Protein AF-A0A1Z8Z6H8-F1 (afdb_monomer_lite)

Structure (mmCIF, N/CA/C/O backbone):
data_AF-A0A1Z8Z6H8-F1
#
_entry.id   AF-A0A1Z8Z6H8-F1
#
loop_
_atom_site.group_PDB
_atom_site.id
_atom_site.type_symbol
_atom_site.label_atom_id
_atom_site.label_alt_id
_atom_site.label_comp_id
_atom_site.label_asym_id
_atom_site.label_entity_id
_atom_site.label_seq_id
_atom_site.pdbx_PDB_ins_code
_atom_site.Cartn_x
_atom_site.Cartn_y
_atom_site.Cartn_z
_atom_site.occupancy
_atom_site.B_iso_or_equiv
_atom_site.auth_seq_id
_atom_site.auth_comp_id
_atom_site.auth_asym_id
_atom_site.auth_atom_id
_atom_site.pdbx_PDB_model_num
ATOM 1 N N . MET A 1 1 ? -19.341 -6.142 -1.494 1.00 53.03 1 MET A N 1
ATOM 2 C CA . MET A 1 1 ? -19.301 -5.582 -2.865 1.00 53.03 1 MET A CA 1
ATOM 3 C C . MET A 1 1 ? -19.124 -4.061 -2.913 1.00 53.03 1 MET A C 1
ATOM 5 O O . MET A 1 1 ? -18.157 -3.654 -3.545 1.00 53.03 1 MET A O 1
ATOM 9 N N . PRO A 1 2 ? -19.921 -3.203 -2.237 1.00 68.62 2 PRO A N 1
ATOM 10 C CA . PRO A 1 2 ? -19.729 -1.743 -2.335 1.00 68.62 2 PRO A CA 1
ATOM 11 C C . PRO A 1 2 ? -18.387 -1.263 -1.751 1.00 68.62 2 PRO A C 1
ATOM 13 O O . PRO A 1 2 ? -17.742 -0.383 -2.310 1.00 68.62 2 PRO A O 1
ATOM 16 N N . ILE A 1 3 ? -17.922 -1.905 -0.674 1.00 69.69 3 ILE A N 1
ATOM 17 C CA . ILE A 1 3 ? -16.662 -1.577 0.013 1.00 69.69 3 ILE A CA 1
ATOM 18 C C . ILE A 1 3 ? -15.433 -1.854 -0.872 1.00 69.69 3 ILE A C 1
ATOM 20 O O . ILE A 1 3 ? -14.491 -1.071 -0.870 1.00 69.69 3 ILE A O 1
ATOM 24 N N . PHE A 1 4 ? -15.463 -2.920 -1.681 1.00 70.94 4 PHE A N 1
ATOM 25 C CA . PHE A 1 4 ? -14.381 -3.252 -2.615 1.00 70.94 4 PHE A CA 1
ATOM 26 C C . PHE A 1 4 ? -14.180 -2.159 -3.665 1.00 70.94 4 PHE A C 1
ATOM 28 O O . PHE A 1 4 ? -13.070 -1.673 -3.833 1.00 70.94 4 PHE A O 1
ATOM 35 N N . LEU A 1 5 ? -15.260 -1.741 -4.332 1.00 72.25 5 LEU A N 1
ATOM 36 C CA . LEU A 1 5 ? -15.224 -0.701 -5.365 1.00 72.25 5 LEU A CA 1
ATOM 37 C C . LEU A 1 5 ? -14.753 0.645 -4.802 1.00 72.25 5 LEU A C 1
ATOM 39 O O . LEU A 1 5 ? -13.955 1.329 -5.439 1.00 72.25 5 LEU A O 1
ATOM 43 N N . LEU A 1 6 ? -15.191 0.982 -3.585 1.00 78.75 6 LEU A N 1
ATOM 44 C CA . LEU A 1 6 ? -14.764 2.192 -2.886 1.00 78.75 6 LEU A CA 1
ATOM 45 C C . LEU A 1 6 ? -13.262 2.170 -2.547 1.00 78.75 6 LEU A C 1
ATOM 47 O O . LEU A 1 6 ? -12.595 3.193 -2.660 1.00 78.75 6 LEU A O 1
ATOM 51 N N . LEU A 1 7 ? -12.727 1.013 -2.142 1.00 76.25 7 LEU A N 1
ATOM 52 C CA . LEU A 1 7 ? -11.316 0.840 -1.775 1.00 76.25 7 LEU A CA 1
ATOM 53 C C . LEU A 1 7 ? -10.397 0.645 -2.986 1.00 76.25 7 LEU A C 1
ATOM 55 O O . LEU A 1 7 ? -9.207 0.939 -2.898 1.00 76.25 7 LEU A O 1
ATOM 59 N N . LEU A 1 8 ? -10.926 0.173 -4.114 1.00 78.50 8 LEU A N 1
ATOM 60 C CA . LEU A 1 8 ? -10.140 -0.137 -5.304 1.00 78.50 8 LEU A CA 1
ATOM 61 C C . LEU A 1 8 ? -9.480 1.109 -5.893 1.00 78.50 8 LEU A C 1
ATOM 63 O O . LEU A 1 8 ? -8.273 1.109 -6.117 1.00 78.50 8 LEU A O 1
ATOM 67 N N . VAL A 1 9 ? -10.245 2.188 -6.071 1.00 79.44 9 VAL A N 1
ATOM 68 C CA . VAL A 1 9 ? -9.739 3.455 -6.621 1.00 79.44 9 VAL A CA 1
ATOM 69 C C . VAL A 1 9 ? -8.560 4.015 -5.804 1.00 79.44 9 VAL A C 1
ATOM 71 O O . VAL A 1 9 ? -7.490 4.211 -6.384 1.00 79.44 9 VAL A O 1
ATOM 74 N N . PRO A 1 10 ? -8.672 4.231 -4.475 1.00 81.00 10 PRO A N 1
ATOM 75 C CA . PRO A 1 10 ? -7.563 4.763 -3.690 1.00 81.00 10 PRO A CA 1
ATOM 76 C C . PRO A 1 10 ? -6.384 3.787 -3.584 1.00 81.00 10 PRO A C 1
ATOM 78 O O . PRO A 1 10 ? -5.241 4.234 -3.645 1.00 81.00 10 PRO A O 1
ATOM 81 N N . CYS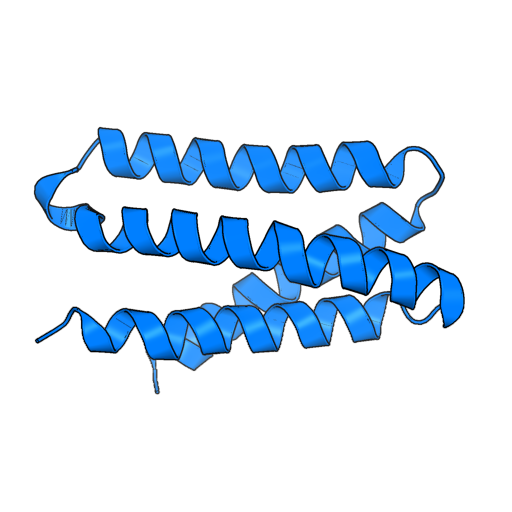 A 1 11 ? -6.618 2.472 -3.478 1.00 80.75 11 CYS A N 1
ATOM 82 C CA . CYS A 1 11 ? -5.527 1.493 -3.378 1.00 80.75 11 CYS A CA 1
ATOM 83 C C . CYS A 1 11 ? -4.702 1.414 -4.669 1.00 80.75 11 CYS A C 1
ATOM 85 O O . CYS A 1 11 ? -3.473 1.362 -4.614 1.00 80.75 11 CYS A O 1
ATOM 87 N N . VAL A 1 12 ? -5.366 1.430 -5.828 1.00 82.44 12 VAL A N 1
ATOM 88 C CA . VAL A 1 12 ? -4.706 1.412 -7.140 1.00 82.44 12 VAL A CA 1
ATOM 89 C C . VAL A 1 12 ? -3.917 2.695 -7.372 1.00 82.44 12 VAL A C 1
ATOM 91 O O . VAL A 1 12 ? -2.745 2.621 -7.741 1.00 82.44 12 VAL A O 1
ATOM 94 N N . LEU A 1 13 ? -4.510 3.862 -7.096 1.00 81.56 13 LEU A N 1
ATOM 95 C CA . LEU A 1 13 ? -3.805 5.139 -7.221 1.00 81.56 13 LEU A CA 1
ATOM 96 C C . LEU A 1 13 ? -2.580 5.187 -6.304 1.00 81.56 13 LEU A C 1
ATOM 98 O O . LEU A 1 13 ? -1.480 5.480 -6.768 1.00 81.56 13 LEU A O 1
ATOM 102 N N . PHE A 1 14 ? -2.736 4.816 -5.033 1.00 81.12 14 PHE A N 1
ATOM 103 C CA . PHE A 1 14 ? -1.634 4.808 -4.077 1.00 81.12 14 PHE A CA 1
ATOM 104 C C . PHE A 1 14 ? -0.469 3.929 -4.545 1.00 81.12 14 PHE A C 1
ATOM 106 O O . PHE A 1 14 ? 0.670 4.394 -4.601 1.00 81.12 14 PHE A O 1
ATOM 113 N N . PHE A 1 15 ? -0.738 2.685 -4.949 1.00 79.25 15 PHE A N 1
ATOM 114 C CA . PHE A 1 15 ? 0.326 1.797 -5.414 1.00 79.25 15 PHE A CA 1
ATOM 115 C C . PHE A 1 15 ? 0.916 2.206 -6.762 1.00 79.25 15 PHE A C 1
ATOM 117 O O . PHE A 1 15 ? 2.115 2.026 -6.951 1.00 79.25 15 PHE A O 1
ATOM 124 N N . SER A 1 16 ? 0.140 2.801 -7.671 1.00 78.44 16 SER A N 1
ATOM 125 C CA . SER A 1 16 ? 0.692 3.358 -8.914 1.00 78.44 16 SER A CA 1
ATOM 126 C C . SER A 1 16 ? 1.675 4.505 -8.652 1.00 78.44 16 SER A C 1
ATOM 128 O O . SER A 1 16 ? 2.749 4.530 -9.251 1.00 78.44 16 SER A O 1
ATOM 130 N N . ILE A 1 17 ? 1.370 5.392 -7.696 1.00 79.38 17 ILE A N 1
ATOM 131 C CA . ILE A 1 17 ? 2.253 6.495 -7.294 1.00 79.38 17 ILE A CA 1
ATOM 132 C C . ILE A 1 17 ? 3.518 5.944 -6.634 1.00 79.38 17 ILE A C 1
ATOM 134 O O . ILE A 1 17 ? 4.625 6.354 -6.975 1.00 79.38 17 ILE A O 1
ATOM 138 N N . VAL A 1 18 ? 3.373 4.973 -5.727 1.00 78.62 18 VAL A N 1
ATOM 139 C CA . VAL A 1 18 ? 4.513 4.301 -5.087 1.00 78.62 18 VAL A CA 1
ATOM 140 C C . VAL A 1 18 ? 5.426 3.655 -6.134 1.00 78.62 18 VAL A C 1
ATOM 142 O O . VAL A 1 18 ? 6.644 3.802 -6.046 1.00 78.62 18 VAL A O 1
ATOM 145 N N . GLN A 1 19 ? 4.863 2.993 -7.147 1.00 74.75 19 GLN A N 1
ATOM 146 C CA . GLN A 1 19 ? 5.642 2.368 -8.216 1.00 74.75 19 GLN A CA 1
ATOM 147 C C . GLN A 1 19 ? 6.330 3.388 -9.139 1.00 74.75 19 GLN A C 1
ATOM 149 O O . GLN A 1 19 ? 7.488 3.177 -9.487 1.00 74.75 19 GLN A O 1
ATOM 154 N N . MET A 1 20 ? 5.680 4.509 -9.474 1.00 76.19 20 MET A N 1
ATOM 155 C CA . MET A 1 20 ? 6.326 5.614 -10.204 1.00 76.19 20 MET A CA 1
ATOM 156 C C . MET A 1 20 ? 7.504 6.200 -9.419 1.00 76.19 20 MET A C 1
ATOM 158 O O . MET A 1 20 ? 8.552 6.502 -9.982 1.00 76.19 20 MET A O 1
ATOM 162 N N . ILE A 1 21 ? 7.367 6.326 -8.098 1.00 76.50 21 ILE A N 1
ATOM 163 C CA . ILE A 1 21 ? 8.447 6.815 -7.234 1.00 76.50 21 ILE A CA 1
ATOM 164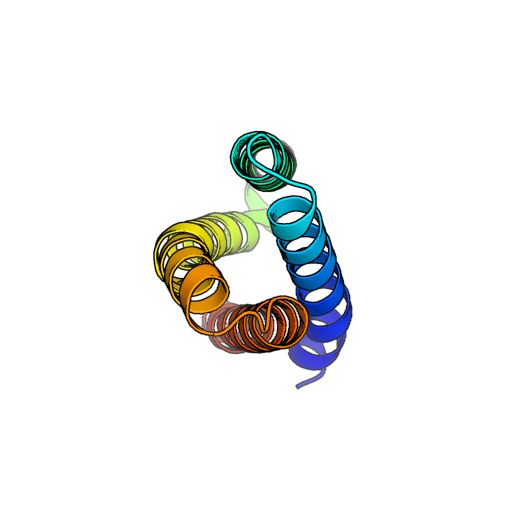 C C . ILE A 1 21 ? 9.621 5.831 -7.207 1.00 76.50 21 ILE A C 1
ATOM 166 O O . ILE A 1 21 ? 10.771 6.265 -7.185 1.00 76.50 21 ILE A O 1
ATOM 170 N N . TYR A 1 22 ? 9.356 4.522 -7.251 1.00 73.69 22 TYR A N 1
ATOM 171 C CA . TYR A 1 22 ? 10.405 3.510 -7.398 1.00 73.69 22 TYR A CA 1
ATOM 172 C C . TYR A 1 22 ? 11.147 3.603 -8.739 1.00 73.69 22 TYR A C 1
ATOM 174 O O . TYR A 1 22 ? 12.337 3.294 -8.784 1.00 73.69 22 TYR A O 1
ATOM 182 N N . GLU A 1 23 ? 10.470 4.036 -9.803 1.00 74.25 23 GLU A N 1
ATOM 183 C CA . GLU A 1 23 ? 11.041 4.189 -11.146 1.00 74.25 23 GLU A CA 1
ATOM 184 C C . GLU A 1 23 ? 11.937 5.435 -11.276 1.00 74.25 23 GLU A C 1
ATOM 186 O O . GLU A 1 23 ? 12.904 5.421 -12.032 1.00 74.25 23 GLU A O 1
ATOM 191 N N . LEU A 1 24 ? 11.694 6.483 -10.476 1.00 73.00 24 LEU A N 1
ATOM 192 C CA . LEU A 1 24 ? 12.423 7.761 -10.536 1.00 73.00 24 LEU A CA 1
ATOM 193 C C . LEU A 1 24 ? 13.930 7.693 -10.181 1.00 73.00 24 LEU A C 1
ATOM 195 O O . LEU A 1 24 ? 14.624 8.701 -10.316 1.00 73.00 24 LEU A O 1
ATOM 199 N N . GLY A 1 25 ? 14.459 6.549 -9.731 1.00 64.88 25 GLY A N 1
ATOM 200 C CA . GLY A 1 25 ? 15.904 6.322 -9.575 1.00 64.88 25 GLY A CA 1
ATOM 201 C C . GLY A 1 25 ? 16.327 5.684 -8.246 1.00 64.88 25 GLY A C 1
ATOM 202 O O . GLY A 1 25 ? 15.502 5.214 -7.464 1.00 64.88 25 GLY A O 1
ATOM 203 N N . GLU A 1 26 ? 17.636 5.681 -7.957 1.00 64.44 26 GLU A N 1
ATOM 204 C CA . GLU A 1 26 ? 18.229 4.982 -6.795 1.00 64.44 26 GLU A CA 1
ATOM 205 C C . GLU A 1 26 ? 17.637 5.404 -5.438 1.00 64.44 26 GLU A C 1
ATOM 207 O O . GLU A 1 26 ? 17.498 4.579 -4.534 1.00 64.44 26 GLU A O 1
ATOM 212 N N . LYS A 1 27 ? 17.223 6.673 -5.300 1.00 69.06 27 LYS A N 1
ATOM 213 C CA . LYS A 1 27 ? 16.592 7.205 -4.07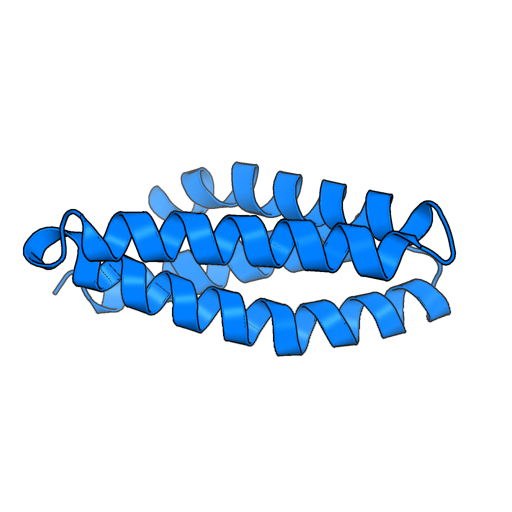5 1.00 69.06 27 LYS A CA 1
ATOM 214 C C . LYS A 1 27 ? 15.087 6.929 -3.983 1.00 69.06 27 LYS A C 1
ATOM 216 O O . LYS A 1 27 ? 14.496 7.155 -2.925 1.00 69.06 27 LYS A O 1
ATOM 221 N N . GLY A 1 28 ? 14.470 6.407 -5.045 1.00 70.25 28 GLY A N 1
ATOM 222 C CA . GLY A 1 28 ? 13.042 6.086 -5.100 1.00 70.25 28 GLY A CA 1
ATOM 223 C C . GLY A 1 28 ? 12.607 5.109 -4.010 1.00 70.25 28 GLY A C 1
ATOM 224 O O . GLY A 1 28 ? 11.523 5.239 -3.443 1.00 70.25 28 GLY A O 1
ATOM 225 N N . TRP A 1 29 ? 13.502 4.198 -3.609 1.00 68.81 29 TRP A N 1
ATOM 226 C CA . TRP A 1 29 ? 13.223 3.253 -2.526 1.00 68.81 29 TRP A CA 1
ATOM 227 C C . TRP A 1 29 ? 13.011 3.924 -1.166 1.00 68.81 29 TRP A C 1
ATOM 229 O O . TRP A 1 29 ? 12.138 3.497 -0.407 1.00 68.81 29 TRP A O 1
ATOM 239 N N . TYR A 1 30 ? 13.739 5.008 -0.883 1.00 73.56 30 TYR A N 1
ATOM 240 C CA . TYR A 1 30 ? 13.587 5.753 0.365 1.00 73.56 30 TYR A CA 1
ATOM 241 C C . TYR A 1 30 ? 12.259 6.518 0.405 1.00 73.56 30 TYR A C 1
ATOM 243 O O . TYR A 1 30 ? 11.506 6.398 1.369 1.00 73.56 30 TYR A O 1
ATOM 251 N N . LEU A 1 31 ? 11.932 7.240 -0.672 1.00 77.25 31 LEU A N 1
ATOM 252 C CA . LEU A 1 31 ? 10.683 8.002 -0.796 1.00 77.25 31 LEU A CA 1
ATOM 253 C C . LEU A 1 31 ? 9.442 7.101 -0.735 1.00 77.25 31 LEU A C 1
ATOM 255 O O . LEU A 1 31 ? 8.480 7.419 -0.037 1.00 77.25 31 LEU A O 1
ATOM 259 N N . ALA A 1 32 ? 9.481 5.951 -1.408 1.00 78.25 32 ALA A N 1
ATOM 260 C CA . ALA A 1 32 ? 8.393 4.983 -1.381 1.00 78.25 32 ALA A CA 1
ATOM 261 C C . ALA A 1 32 ? 8.163 4.397 0.021 1.00 78.25 32 ALA A C 1
ATOM 263 O O . ALA A 1 32 ? 7.017 4.245 0.447 1.00 78.25 32 ALA A O 1
ATOM 264 N N . ASN A 1 33 ? 9.232 4.095 0.766 1.00 77.62 33 ASN A N 1
ATOM 265 C CA . ASN A 1 33 ? 9.096 3.663 2.156 1.00 77.62 33 ASN A CA 1
ATOM 266 C C . ASN A 1 33 ? 8.575 4.788 3.053 1.00 77.62 33 ASN A C 1
ATOM 268 O O . ASN A 1 33 ? 7.711 4.529 3.885 1.00 77.62 33 ASN A O 1
ATOM 272 N N . LEU A 1 34 ? 9.028 6.028 2.860 1.00 81.06 34 LEU A N 1
ATOM 273 C CA . LEU A 1 34 ? 8.563 7.182 3.633 1.00 81.06 34 LEU A CA 1
ATOM 274 C C . LEU A 1 34 ? 7.049 7.404 3.456 1.00 81.06 34 LEU A C 1
ATOM 276 O O . LEU A 1 34 ? 6.344 7.612 4.441 1.00 81.06 34 LEU A O 1
ATOM 280 N N . LEU A 1 35 ? 6.529 7.249 2.233 1.00 80.50 35 LEU A N 1
ATOM 281 C CA . LEU A 1 35 ? 5.087 7.267 1.950 1.00 80.50 35 LEU A CA 1
ATOM 282 C C . LEU A 1 35 ? 4.317 6.133 2.637 1.00 80.50 35 LEU A C 1
ATOM 284 O O . LEU A 1 35 ? 3.242 6.357 3.184 1.00 80.50 35 LEU A O 1
ATOM 288 N N . LYS A 1 36 ? 4.852 4.909 2.641 1.00 79.94 36 LYS A N 1
ATOM 289 C CA . LYS A 1 36 ? 4.222 3.792 3.367 1.00 79.94 36 LYS A CA 1
ATOM 290 C C . LYS A 1 36 ? 4.178 4.073 4.871 1.00 79.94 36 LYS A C 1
ATOM 292 O O . LYS A 1 36 ? 3.152 3.846 5.509 1.00 79.94 36 LYS A O 1
ATOM 297 N N . PHE A 1 37 ? 5.267 4.603 5.429 1.00 79.00 37 PHE A N 1
ATOM 298 C CA . PHE A 1 37 ? 5.346 4.969 6.842 1.00 79.00 37 PHE A CA 1
ATOM 299 C C . PHE A 1 37 ? 4.398 6.109 7.209 1.00 79.00 37 PHE A C 1
ATOM 301 O O . PHE A 1 37 ? 3.753 6.024 8.251 1.00 79.00 37 PHE A O 1
ATOM 308 N N . SER A 1 38 ? 4.259 7.142 6.373 1.00 80.75 38 SER A N 1
ATOM 309 C CA . SER A 1 38 ? 3.341 8.252 6.659 1.00 80.75 38 SER A CA 1
ATOM 310 C C . SER A 1 38 ? 1.888 7.780 6.744 1.00 80.75 38 SER A C 1
ATOM 312 O O . SER A 1 38 ? 1.163 8.192 7.650 1.00 80.75 38 SER A O 1
ATOM 314 N N . VAL A 1 39 ? 1.490 6.844 5.876 1.00 79.31 39 VAL A N 1
ATOM 315 C CA . VAL A 1 39 ? 0.176 6.191 5.926 1.00 79.31 39 VAL A CA 1
ATOM 316 C C . VAL A 1 39 ? 0.012 5.408 7.230 1.00 79.31 39 VAL A C 1
ATOM 318 O O . VAL A 1 39 ? -0.965 5.618 7.943 1.00 79.31 39 VAL A O 1
ATOM 321 N N . ILE A 1 40 ? 0.985 4.571 7.606 1.00 82.25 40 ILE A N 1
ATOM 322 C CA . ILE A 1 40 ? 0.931 3.794 8.859 1.00 82.25 40 ILE A CA 1
ATOM 323 C C . ILE A 1 40 ? 0.818 4.713 10.083 1.00 82.25 40 ILE A C 1
ATOM 325 O O . ILE A 1 40 ? -0.002 4.457 10.966 1.00 82.25 40 ILE A O 1
ATOM 329 N N . ILE A 1 41 ? 1.602 5.791 10.136 1.00 82.19 41 ILE A N 1
ATOM 330 C CA . ILE A 1 41 ? 1.568 6.764 11.235 1.00 82.19 41 ILE A CA 1
ATOM 331 C C . ILE A 1 41 ? 0.200 7.454 11.291 1.00 82.19 41 ILE A C 1
ATOM 333 O O . ILE A 1 41 ? -0.401 7.530 12.360 1.00 82.19 41 ILE A O 1
ATOM 337 N N . SER A 1 42 ? -0.332 7.895 10.147 1.00 80.44 42 SER A N 1
ATOM 338 C CA . SER A 1 42 ? -1.654 8.528 10.060 1.00 80.44 42 SER A CA 1
ATOM 339 C C . SER A 1 42 ? -2.779 7.601 10.538 1.00 80.44 42 SER A C 1
ATOM 341 O O . SER A 1 42 ? -3.631 8.006 11.338 1.00 80.44 42 SER A O 1
ATOM 343 N N . LEU A 1 43 ? -2.754 6.333 10.117 1.00 76.44 43 LEU A N 1
ATOM 344 C CA . LEU A 1 43 ? -3.698 5.322 10.588 1.00 76.44 43 LEU A CA 1
ATOM 345 C C . LEU A 1 43 ? -3.532 5.040 12.089 1.00 76.44 43 LEU A C 1
ATOM 347 O O . LEU A 1 43 ? -4.528 4.926 12.798 1.00 76.44 43 LEU A O 1
ATOM 351 N N . SER A 1 44 ? -2.298 4.978 12.592 1.00 77.44 44 SER A N 1
ATOM 352 C CA . SER A 1 44 ? -2.025 4.722 14.014 1.00 77.44 44 SER A CA 1
ATOM 353 C C . SER A 1 44 ? -2.544 5.852 14.906 1.00 77.44 44 SER A C 1
ATOM 355 O O . SER A 1 44 ? -3.175 5.592 15.929 1.00 77.44 44 SER A O 1
ATOM 357 N N . ILE A 1 45 ? -2.357 7.108 14.486 1.00 80.69 45 ILE A N 1
ATOM 358 C CA . ILE A 1 45 ? -2.916 8.290 15.161 1.00 80.69 45 ILE A CA 1
ATOM 359 C C . ILE A 1 45 ? -4.451 8.236 15.152 1.00 80.69 45 ILE A C 1
ATOM 361 O O . ILE A 1 45 ? -5.085 8.509 16.171 1.00 80.69 45 ILE A O 1
ATOM 365 N N . SER A 1 46 ? -5.056 7.822 14.034 1.00 78.94 46 SER A N 1
ATOM 366 C CA . SER A 1 46 ? -6.516 7.677 13.921 1.00 78.94 46 SER A CA 1
ATOM 367 C C . SER A 1 46 ? -7.079 6.611 14.869 1.00 78.94 46 SER A C 1
ATOM 369 O O . SER A 1 46 ? -8.127 6.826 15.479 1.00 78.94 46 SER A O 1
ATOM 371 N N . VAL A 1 47 ? -6.378 5.483 15.040 1.00 78.88 4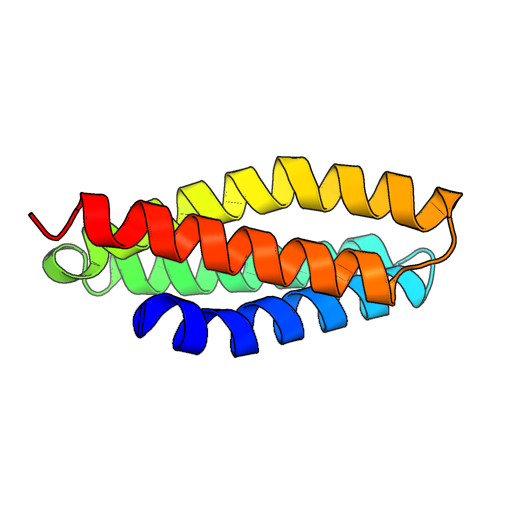7 VAL A N 1
ATOM 372 C CA . VAL A 1 47 ? -6.744 4.440 16.016 1.00 78.88 47 VAL A CA 1
ATOM 373 C C . VAL A 1 47 ? -6.611 4.956 17.449 1.00 78.88 47 VAL A C 1
ATOM 375 O O . VAL A 1 47 ? -7.507 4.722 18.259 1.00 78.88 47 VAL A O 1
ATOM 378 N N . TYR A 1 48 ? -5.537 5.689 17.760 1.00 77.56 48 TYR A N 1
ATOM 379 C CA . TYR A 1 48 ? -5.322 6.265 19.091 1.00 77.56 48 TYR A CA 1
ATOM 380 C C . TYR A 1 48 ? -6.433 7.252 19.489 1.00 77.56 48 TYR A C 1
ATOM 382 O O . TYR A 1 48 ? -6.897 7.237 20.626 1.00 77.56 48 TYR A O 1
ATOM 390 N N . LEU A 1 49 ? -6.911 8.066 18.543 1.00 77.50 49 LEU A N 1
ATOM 391 C CA . LEU A 1 49 ? -7.958 9.069 18.774 1.00 77.50 49 LEU A CA 1
ATOM 392 C C . LEU A 1 49 ? -9.355 8.483 19.037 1.00 77.50 49 LEU A C 1
ATOM 394 O O . LEU A 1 49 ? -10.148 9.116 19.728 1.00 77.50 49 LEU A O 1
ATOM 398 N N . ASN A 1 50 ? -9.700 7.316 18.482 1.00 73.50 50 ASN A N 1
ATOM 399 C CA . ASN A 1 50 ? -11.050 6.744 18.604 1.00 73.50 50 ASN A CA 1
ATOM 400 C C . ASN A 1 50 ? -11.033 5.204 18.676 1.00 73.50 50 ASN A C 1
ATOM 402 O O . ASN A 1 50 ? -11.628 4.495 17.860 1.00 73.50 50 ASN A O 1
ATOM 406 N N . PHE A 1 51 ? -10.375 4.676 19.706 1.00 67.50 51 PHE A N 1
ATOM 407 C CA . PHE A 1 51 ? -10.114 3.242 19.862 1.00 67.50 51 PHE A CA 1
ATOM 408 C C . PHE A 1 51 ? -11.376 2.357 19.824 1.00 67.50 51 PHE A C 1
ATOM 410 O O . PHE A 1 51 ? -11.385 1.315 19.172 1.00 67.50 51 PHE A O 1
ATOM 417 N N . GLN A 1 52 ? -12.475 2.788 20.457 1.00 63.44 52 GLN A N 1
ATOM 418 C CA . GLN A 1 52 ? -13.722 2.009 20.533 1.00 63.44 52 GLN A CA 1
ATOM 419 C C . GLN A 1 52 ? -14.425 1.811 19.182 1.00 63.44 52 GLN A C 1
ATOM 421 O O . GLN A 1 52 ? -15.069 0.787 18.982 1.00 63.44 52 GLN A O 1
ATOM 426 N N . LYS A 1 53 ? -14.316 2.770 18.252 1.00 63.91 53 LYS A N 1
ATOM 427 C CA . LYS A 1 53 ? -14.949 2.679 16.922 1.00 63.91 53 LYS A CA 1
ATOM 428 C C . LYS A 1 53 ? -13.985 2.196 15.836 1.00 63.91 53 LYS A C 1
ATOM 430 O O . LYS A 1 53 ? -14.435 1.671 14.824 1.00 63.91 53 LYS A O 1
ATOM 435 N N . LEU A 1 54 ? -12.673 2.365 16.033 1.00 65.88 54 LEU A N 1
ATOM 436 C CA . LEU A 1 54 ? -11.642 2.078 15.027 1.00 65.88 54 LEU A CA 1
ATOM 437 C C . LEU A 1 54 ? -10.789 0.841 15.330 1.00 65.88 54 LEU A C 1
ATOM 439 O O . LEU A 1 54 ? -9.749 0.653 14.703 1.00 65.88 54 LEU A O 1
ATOM 443 N N . PHE A 1 55 ? -11.236 -0.058 16.207 1.00 67.75 55 PHE A N 1
ATOM 444 C CA . PHE A 1 55 ? -10.564 -1.346 16.409 1.00 67.75 55 PHE A CA 1
ATOM 445 C C . PHE A 1 55 ? -10.393 -2.132 15.090 1.00 67.75 55 PHE A C 1
ATOM 447 O O . PHE A 1 55 ? -9.316 -2.658 14.809 1.00 67.75 55 PHE A O 1
ATOM 454 N N . LEU A 1 56 ? -11.406 -2.101 14.212 1.00 67.69 56 LEU A N 1
ATOM 455 C CA . LEU A 1 56 ? -11.330 -2.651 12.850 1.00 67.69 56 LEU A CA 1
ATOM 456 C C . LEU A 1 56 ? -10.231 -1.994 11.993 1.00 67.69 56 LEU A C 1
ATOM 458 O O . LEU A 1 56 ? -9.607 -2.653 11.162 1.00 67.69 56 LEU A O 1
ATOM 462 N N . LEU A 1 57 ? -9.971 -0.698 12.198 1.00 71.75 57 LEU A N 1
ATOM 463 C CA . LEU A 1 57 ? -8.925 0.036 11.484 1.00 71.75 57 LEU A CA 1
ATOM 464 C C . LEU A 1 57 ? -7.526 -0.434 11.914 1.00 71.75 57 LEU A C 1
ATOM 466 O O . LEU A 1 57 ? -6.613 -0.468 11.094 1.00 71.75 57 LEU A O 1
ATOM 470 N N . GLY A 1 58 ? -7.366 -0.872 13.168 1.00 71.56 58 GLY A N 1
ATOM 471 C CA . GLY A 1 58 ? -6.137 -1.507 13.651 1.00 71.56 58 GLY A CA 1
ATOM 472 C C . GLY A 1 58 ? -5.785 -2.777 12.870 1.00 71.56 58 GLY A C 1
ATOM 473 O O . GLY A 1 58 ? -4.639 -2.959 12.464 1.00 71.56 58 GLY A O 1
ATOM 474 N N . TYR A 1 59 ? -6.774 -3.616 12.553 1.00 72.62 59 TYR A N 1
ATOM 475 C CA . TYR A 1 59 ? -6.560 -4.782 11.686 1.00 72.62 59 TYR A CA 1
ATOM 476 C C . TYR A 1 59 ? -6.185 -4.391 10.258 1.00 72.62 59 TYR A C 1
ATOM 478 O O . TYR A 1 59 ? -5.326 -5.033 9.649 1.00 72.62 59 TYR A O 1
ATOM 486 N N . ALA A 1 60 ? -6.773 -3.313 9.733 1.00 73.94 60 ALA A N 1
ATOM 487 C CA . ALA A 1 60 ? -6.392 -2.794 8.427 1.00 73.94 60 ALA A CA 1
ATOM 488 C C . ALA A 1 60 ? -4.908 -2.383 8.389 1.00 73.94 60 ALA A C 1
ATOM 490 O O . ALA A 1 60 ? -4.235 -2.650 7.396 1.00 73.94 60 ALA A O 1
ATOM 491 N N . ILE A 1 61 ? -4.367 -1.826 9.481 1.00 77.19 61 ILE A N 1
ATOM 492 C CA . ILE A 1 61 ? -2.932 -1.510 9.605 1.00 77.19 61 ILE A CA 1
ATOM 493 C C . ILE A 1 61 ? -2.080 -2.779 9.508 1.00 77.19 61 ILE A C 1
ATOM 495 O O . ILE A 1 61 ? -1.103 -2.795 8.761 1.00 77.19 61 ILE A O 1
ATOM 499 N N . VAL A 1 62 ? -2.452 -3.849 10.218 1.00 78.81 62 VAL A N 1
ATOM 500 C CA . VAL A 1 62 ? -1.712 -5.125 10.201 1.00 78.81 62 VAL A CA 1
ATOM 501 C C . VAL A 1 62 ? -1.715 -5.746 8.804 1.00 78.81 62 VAL A C 1
ATOM 503 O O . VAL A 1 62 ? -0.663 -6.145 8.304 1.00 78.81 62 VAL A O 1
ATOM 506 N N . ILE A 1 63 ? -2.877 -5.773 8.145 1.00 80.44 63 ILE A N 1
ATOM 507 C CA . ILE A 1 63 ? -3.015 -6.273 6.771 1.00 80.44 63 ILE A CA 1
ATOM 508 C C . ILE A 1 63 ? -2.178 -5.424 5.816 1.00 80.44 63 ILE A C 1
ATOM 510 O O . ILE A 1 63 ? -1.438 -5.971 5.003 1.00 80.44 63 ILE A O 1
ATOM 514 N N . PHE A 1 64 ? -2.239 -4.096 5.936 1.00 80.50 64 PHE A N 1
ATOM 515 C CA . PHE A 1 64 ? -1.457 -3.181 5.110 1.00 80.50 64 PHE A CA 1
ATOM 516 C C . PHE A 1 64 ? 0.052 -3.382 5.289 1.00 80.50 64 PHE A C 1
ATOM 518 O O . PHE A 1 64 ? 0.791 -3.397 4.304 1.00 80.50 64 PHE A O 1
ATOM 525 N N . LEU A 1 65 ? 0.513 -3.580 6.526 1.00 79.88 65 LEU A N 1
ATOM 526 C CA . LEU A 1 65 ? 1.908 -3.886 6.847 1.00 79.88 65 LEU A CA 1
ATOM 527 C C . LEU A 1 65 ? 2.346 -5.210 6.226 1.00 79.88 65 LEU A C 1
ATOM 529 O O . LEU A 1 65 ? 3.340 -5.233 5.504 1.00 79.88 65 LEU A O 1
ATOM 533 N N . ALA A 1 66 ? 1.587 -6.286 6.449 1.00 79.31 66 ALA A N 1
ATOM 534 C CA . ALA A 1 66 ? 1.871 -7.597 5.868 1.00 79.31 66 ALA A CA 1
ATOM 535 C C . ALA A 1 66 ? 1.916 -7.528 4.334 1.00 79.31 66 ALA A C 1
ATOM 537 O O . ALA A 1 66 ? 2.819 -8.078 3.702 1.00 79.31 66 ALA A O 1
ATOM 538 N N . PHE A 1 67 ? 0.990 -6.776 3.736 1.00 81.06 67 PHE A N 1
ATOM 539 C CA . PHE A 1 67 ? 0.925 -6.568 2.298 1.00 81.06 67 PHE A CA 1
ATOM 540 C C . PHE A 1 67 ? 2.123 -5.769 1.770 1.00 81.06 67 PHE A C 1
ATOM 542 O O . PHE A 1 67 ? 2.758 -6.165 0.794 1.00 81.06 67 PHE A O 1
ATOM 549 N N . CYS A 1 68 ? 2.491 -4.672 2.436 1.00 74.69 68 CYS A N 1
ATOM 550 C CA . CYS A 1 68 ? 3.677 -3.890 2.090 1.00 74.69 68 CYS A CA 1
ATOM 551 C C . CYS A 1 68 ? 4.970 -4.703 2.205 1.00 74.69 68 CYS A C 1
ATOM 553 O O . CYS A 1 68 ? 5.890 -4.479 1.419 1.00 74.69 68 CYS A O 1
ATOM 555 N N . LEU A 1 69 ? 5.046 -5.633 3.156 1.00 73.50 69 LEU A N 1
ATOM 556 C CA . LEU A 1 69 ? 6.226 -6.464 3.379 1.00 73.50 69 LEU A CA 1
ATOM 557 C C . LEU A 1 69 ? 6.337 -7.560 2.312 1.00 73.50 69 LEU A C 1
ATOM 559 O O . LEU A 1 69 ? 7.374 -7.685 1.669 1.00 73.50 69 LEU A O 1
ATOM 563 N N . LEU A 1 70 ? 5.252 -8.296 2.059 1.00 75.12 70 LEU A N 1
ATOM 564 C CA . LEU A 1 70 ? 5.233 -9.381 1.076 1.00 75.12 70 LEU A CA 1
ATOM 565 C C . LEU A 1 70 ? 5.242 -8.844 -0.358 1.00 75.12 70 LEU A C 1
ATOM 567 O O . LEU A 1 70 ? 6.159 -9.114 -1.129 1.00 75.12 70 LEU A O 1
ATOM 571 N N . PHE A 1 71 ? 4.252 -8.034 -0.720 1.00 68.38 71 PHE A N 1
ATOM 572 C CA . PHE A 1 71 ? 4.074 -7.566 -2.093 1.00 68.38 71 PHE A CA 1
ATOM 573 C C . PHE A 1 71 ? 4.904 -6.326 -2.402 1.00 68.38 71 PHE A C 1
ATOM 575 O O . PHE A 1 71 ? 5.361 -6.169 -3.531 1.00 68.38 71 PHE A O 1
ATOM 582 N N . GLY A 1 72 ? 5.179 -5.458 -1.428 1.00 65.56 72 GLY A N 1
ATOM 583 C CA . GLY A 1 72 ? 6.052 -4.304 -1.657 1.00 65.56 72 GLY A CA 1
ATOM 584 C C . GLY A 1 72 ? 7.506 -4.702 -1.926 1.00 65.56 72 GLY A C 1
ATOM 585 O O . GLY A 1 72 ? 8.149 -4.079 -2.766 1.00 65.56 72 GLY A O 1
ATOM 586 N N . PHE A 1 73 ? 8.014 -5.756 -1.280 1.00 66.88 73 PHE A N 1
ATOM 587 C CA . PHE A 1 73 ? 9.368 -6.257 -1.538 1.00 66.88 73 PHE A CA 1
ATOM 588 C C . PHE A 1 73 ? 9.423 -7.090 -2.824 1.00 66.88 73 PHE A C 1
ATOM 590 O O . PHE A 1 73 ? 10.283 -6.867 -3.679 1.00 66.88 73 PHE A O 1
ATOM 597 N N . LEU A 1 74 ? 8.454 -7.996 -3.003 1.00 64.00 74 LEU A N 1
ATOM 598 C CA . LEU A 1 74 ? 8.406 -8.888 -4.159 1.00 64.00 74 LEU A CA 1
ATOM 599 C C . LEU A 1 74 ? 8.114 -8.134 -5.462 1.00 64.00 74 LEU A C 1
ATOM 601 O O . LEU A 1 74 ? 8.758 -8.399 -6.472 1.00 64.00 74 LEU A O 1
ATOM 605 N N . SER A 1 75 ? 7.209 -7.149 -5.447 1.00 66.50 75 SER A N 1
ATOM 606 C CA . SER A 1 75 ? 6.913 -6.340 -6.638 1.00 66.50 75 SER A CA 1
ATOM 607 C C . SER A 1 75 ? 8.083 -5.465 -7.055 1.00 66.50 75 SER A C 1
ATOM 609 O O . SER A 1 75 ? 8.308 -5.312 -8.246 1.00 66.50 75 SER A O 1
ATOM 611 N N . ASN A 1 76 ? 8.873 -4.951 -6.112 1.00 67.44 76 ASN A N 1
ATOM 612 C CA . ASN A 1 76 ? 10.050 -4.159 -6.446 1.00 67.44 76 ASN A CA 1
ATOM 613 C C . ASN A 1 76 ? 11.162 -5.036 -7.053 1.00 67.44 76 ASN A C 1
ATOM 615 O O . ASN A 1 76 ? 11.841 -4.635 -7.998 1.00 67.44 76 ASN A O 1
ATOM 619 N N . PHE A 1 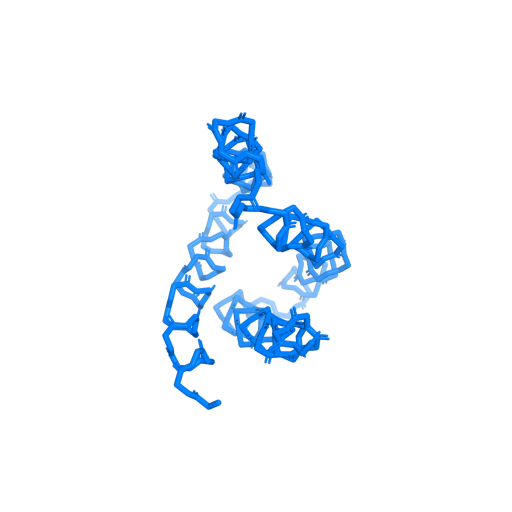77 ? 11.305 -6.272 -6.559 1.00 65.75 77 PHE A N 1
ATOM 620 C CA . PHE A 1 77 ? 12.193 -7.272 -7.153 1.00 65.75 77 PHE A CA 1
ATOM 621 C C . PHE A 1 77 ? 11.744 -7.673 -8.570 1.00 65.75 77 PHE A C 1
ATOM 623 O O . PHE A 1 77 ? 12.559 -7.716 -9.491 1.00 65.75 77 PHE A O 1
ATOM 630 N N . LEU A 1 78 ? 10.443 -7.910 -8.767 1.00 65.69 78 LEU A N 1
ATOM 631 C CA . LEU A 1 78 ? 9.873 -8.273 -10.068 1.00 65.69 78 LEU A CA 1
ATOM 632 C C . LEU A 1 78 ? 9.922 -7.108 -11.068 1.00 65.69 78 LEU A C 1
ATOM 634 O O . LEU A 1 78 ? 10.269 -7.310 -12.228 1.00 65.69 78 LEU A O 1
ATOM 638 N N . ALA A 1 79 ? 9.628 -5.885 -10.627 1.00 65.62 79 ALA A N 1
ATOM 639 C CA . ALA A 1 79 ? 9.615 -4.700 -11.477 1.00 65.62 79 ALA A CA 1
ATOM 640 C C . ALA A 1 79 ? 11.015 -4.355 -12.004 1.00 65.62 79 ALA A C 1
ATOM 642 O O . ALA A 1 79 ? 11.160 -4.030 -13.178 1.00 65.62 79 ALA A O 1
ATOM 643 N N . ARG A 1 80 ? 12.064 -4.553 -11.192 1.00 66.12 80 ARG A N 1
ATOM 644 C CA . ARG A 1 80 ? 13.457 -4.461 -11.663 1.00 66.12 80 ARG A CA 1
ATOM 645 C C . ARG A 1 80 ? 13.809 -5.499 -12.730 1.00 66.12 80 ARG A C 1
ATOM 647 O O . ARG A 1 80 ? 14.685 -5.242 -13.546 1.00 66.12 80 ARG A O 1
ATOM 654 N N . ARG A 1 81 ? 13.154 -6.664 -12.723 1.00 66.62 81 ARG A N 1
ATOM 655 C CA . ARG A 1 81 ? 13.440 -7.764 -13.656 1.00 66.62 81 ARG A CA 1
ATOM 656 C C . ARG A 1 81 ? 12.655 -7.675 -14.966 1.00 66.62 81 ARG A C 1
ATOM 658 O O . ARG A 1 81 ? 13.170 -8.099 -15.992 1.00 66.62 81 ARG A O 1
ATOM 665 N N . TYR A 1 82 ? 11.433 -7.146 -14.928 1.00 64.69 82 TYR A N 1
ATOM 666 C CA . TYR A 1 82 ? 10.516 -7.119 -16.077 1.00 64.69 82 TYR A CA 1
ATOM 667 C C . TYR A 1 82 ? 10.202 -5.709 -16.604 1.00 64.69 82 TYR A C 1
ATOM 669 O O . TYR A 1 82 ? 9.363 -5.591 -17.491 1.00 64.69 82 TYR A O 1
ATOM 677 N N . SER A 1 83 ? 10.808 -4.656 -16.035 1.00 62.44 83 SER A N 1
ATOM 678 C CA . SER A 1 83 ? 10.638 -3.230 -16.396 1.00 62.44 83 SER A CA 1
ATOM 679 C C . SER A 1 83 ? 9.189 -2.721 -16.485 1.00 62.44 83 SER A C 1
ATOM 681 O O . SER A 1 83 ? 8.936 -1.649 -17.020 1.00 62.44 83 SER A O 1
ATOM 683 N N . ASN A 1 84 ? 8.223 -3.465 -15.943 1.00 65.88 84 ASN A N 1
ATOM 684 C CA . ASN A 1 84 ? 6.795 -3.165 -16.030 1.00 65.88 84 ASN A CA 1
ATOM 685 C C . ASN A 1 84 ? 6.272 -2.627 -14.691 1.00 65.88 84 ASN A C 1
ATOM 687 O O . ASN A 1 84 ? 5.459 -3.261 -14.015 1.00 65.88 84 ASN A O 1
ATOM 691 N N . PHE A 1 85 ? 6.747 -1.443 -14.297 1.00 67.94 85 PHE A N 1
ATOM 692 C CA . PHE A 1 85 ? 6.415 -0.813 -13.015 1.00 67.94 85 PHE A CA 1
ATOM 693 C C . PHE A 1 85 ? 4.909 -0.545 -12.887 1.00 67.94 85 PHE A C 1
ATOM 695 O O . PHE A 1 85 ? 4.275 -1.008 -11.941 1.00 67.94 85 PHE A O 1
ATOM 702 N N . LEU A 1 86 ? 4.284 0.070 -13.890 1.00 67.38 86 LEU A N 1
ATOM 703 C CA . LEU A 1 86 ? 2.862 0.438 -13.853 1.00 67.38 86 LEU A CA 1
ATOM 704 C C . LEU A 1 86 ? 1.920 -0.768 -13.664 1.00 67.38 86 LEU A C 1
ATOM 706 O O . LEU A 1 86 ? 0.996 -0.719 -12.850 1.00 67.38 86 LEU A O 1
ATOM 710 N N . SER A 1 87 ? 2.209 -1.892 -14.332 1.00 73.75 87 SER A N 1
ATOM 711 C CA . SER A 1 87 ? 1.435 -3.133 -14.183 1.00 73.75 87 SER A CA 1
ATOM 712 C C . SER A 1 87 ? 1.559 -3.731 -12.780 1.00 73.75 87 SER A C 1
ATOM 714 O O . SER A 1 87 ? 0.576 -4.249 -12.249 1.00 73.75 87 SER A O 1
ATOM 716 N N . THR A 1 88 ? 2.745 -3.660 -12.163 1.00 74.38 88 THR A N 1
ATOM 717 C CA . THR A 1 88 ? 2.946 -4.173 -10.797 1.00 74.38 88 THR A CA 1
ATOM 718 C C . THR A 1 88 ? 2.233 -3.321 -9.745 1.00 74.38 88 THR A C 1
ATOM 720 O O . THR A 1 88 ? 1.658 -3.873 -8.809 1.00 74.38 88 THR A O 1
ATOM 723 N N . GLY A 1 89 ? 2.191 -1.995 -9.926 1.00 72.81 89 GLY A N 1
ATOM 724 C CA . GLY A 1 89 ? 1.428 -1.093 -9.058 1.00 72.81 89 GLY A CA 1
ATOM 725 C C . GLY A 1 89 ? -0.079 -1.347 -9.145 1.00 72.81 89 GLY A C 1
ATOM 726 O O . GLY A 1 89 ? -0.754 -1.442 -8.121 1.00 72.81 89 GLY A O 1
ATOM 727 N N . PHE A 1 90 ? -0.598 -1.552 -10.359 1.00 77.44 90 PHE A N 1
ATOM 728 C CA . PHE A 1 90 ? -2.015 -1.847 -10.580 1.00 77.44 90 PHE A CA 1
ATOM 729 C C . PHE A 1 90 ? -2.433 -3.182 -9.944 1.00 77.44 90 PHE A C 1
ATOM 731 O O . PHE A 1 90 ? -3.423 -3.241 -9.214 1.00 77.44 90 PHE A O 1
ATOM 738 N N . ALA A 1 91 ? -1.637 -4.238 -10.148 1.00 79.06 91 ALA A N 1
ATOM 739 C CA . ALA A 1 91 ? -1.878 -5.547 -9.544 1.00 79.06 91 ALA A CA 1
ATOM 740 C C . ALA A 1 91 ? -1.852 -5.482 -8.006 1.00 79.06 91 ALA A C 1
ATOM 742 O O . ALA A 1 91 ? -2.772 -5.975 -7.355 1.00 79.06 91 ALA A O 1
ATOM 743 N N . ASN A 1 92 ? -0.855 -4.810 -7.419 1.00 80.81 92 ASN A N 1
ATOM 744 C CA . ASN A 1 92 ? -0.770 -4.631 -5.967 1.00 80.81 92 ASN A CA 1
ATOM 745 C C . ASN A 1 92 ? -1.982 -3.877 -5.400 1.00 80.81 92 ASN A C 1
ATOM 747 O O . ASN A 1 92 ? -2.516 -4.270 -4.364 1.00 80.81 92 ASN A O 1
ATOM 751 N N . GLY A 1 93 ? -2.441 -2.825 -6.083 1.00 78.50 93 GLY A N 1
ATOM 752 C CA . GLY A 1 93 ? -3.620 -2.062 -5.677 1.00 78.50 93 GLY A CA 1
ATOM 753 C C . GLY A 1 93 ? -4.907 -2.886 -5.676 1.00 78.50 93 GLY A C 1
ATOM 754 O O . GLY A 1 93 ? -5.676 -2.813 -4.717 1.00 78.50 93 GLY A O 1
ATOM 755 N N . ILE A 1 94 ? -5.113 -3.717 -6.703 1.00 81.94 94 ILE A N 1
ATOM 756 C CA . ILE A 1 94 ? -6.270 -4.622 -6.789 1.00 81.94 94 ILE A CA 1
ATOM 757 C C . ILE A 1 94 ? -6.240 -5.648 -5.653 1.00 81.94 94 ILE A C 1
ATOM 759 O O . ILE A 1 94 ? -7.249 -5.853 -4.978 1.00 81.94 94 ILE A O 1
ATOM 763 N N . VAL A 1 95 ? -5.090 -6.283 -5.418 1.00 82.56 95 VAL A N 1
ATOM 764 C CA . VAL A 1 95 ? -4.975 -7.336 -4.400 1.00 82.56 95 VAL A CA 1
ATOM 765 C C . VAL A 1 95 ? -5.101 -6.751 -2.986 1.00 82.56 95 VAL A C 1
ATOM 767 O O . VAL A 1 95 ? -5.749 -7.368 -2.139 1.00 82.56 95 VAL A O 1
ATOM 770 N N . LEU A 1 96 ? -4.587 -5.542 -2.723 1.00 80.75 96 LEU A N 1
ATOM 771 C CA . LEU A 1 96 ? -4.803 -4.861 -1.440 1.00 80.75 96 LEU A CA 1
ATOM 772 C C . LEU A 1 96 ? -6.291 -4.543 -1.222 1.00 80.75 96 LEU A C 1
ATOM 774 O O . LEU A 1 96 ? -6.838 -4.851 -0.162 1.00 80.75 96 LEU A O 1
ATOM 778 N N . ALA A 1 97 ? -6.963 -3.974 -2.228 1.00 81.25 97 ALA A N 1
ATOM 779 C CA . ALA A 1 97 ? -8.394 -3.683 -2.151 1.00 81.25 97 ALA A CA 1
ATOM 780 C C . ALA A 1 97 ? -9.220 -4.957 -1.920 1.00 81.25 97 ALA A C 1
ATOM 782 O O . ALA A 1 97 ? -10.188 -4.947 -1.154 1.00 81.25 97 ALA A O 1
ATOM 783 N N . TRP A 1 98 ? -8.812 -6.071 -2.534 1.00 80.69 98 TRP A N 1
ATOM 784 C CA . TRP A 1 98 ? -9.464 -7.360 -2.337 1.00 80.69 98 TRP A CA 1
ATOM 785 C C . TRP A 1 98 ? -9.242 -7.895 -0.924 1.00 80.69 98 TRP A C 1
ATOM 787 O O . TRP A 1 98 ? -10.210 -8.280 -0.274 1.00 80.69 98 TRP A O 1
ATOM 797 N N . SER A 1 99 ? -8.009 -7.810 -0.417 1.00 79.81 99 SER A N 1
ATOM 798 C CA . SER A 1 99 ? -7.637 -8.220 0.943 1.00 79.81 99 SER A CA 1
ATOM 799 C C . SER A 1 99 ? -8.428 -7.451 2.002 1.00 79.81 99 SER A C 1
ATOM 801 O O . SER A 1 99 ? -8.947 -8.037 2.952 1.00 79.81 99 SER A O 1
ATOM 803 N N . PHE A 1 100 ? -8.587 -6.137 1.822 1.00 77.00 100 PHE A N 1
ATOM 804 C CA . PHE A 1 100 ? -9.444 -5.344 2.696 1.00 77.00 100 PHE A CA 1
ATOM 805 C C . PHE A 1 100 ? -10.910 -5.737 2.555 1.00 77.00 100 PHE A C 1
ATOM 807 O O . PHE A 1 100 ? -11.581 -5.957 3.559 1.00 77.00 100 PHE A O 1
ATOM 814 N N . SER A 1 101 ? -11.416 -5.893 1.332 1.00 76.25 101 SER A N 1
ATOM 815 C CA . SER A 1 101 ? -12.811 -6.283 1.139 1.00 76.25 101 SER A CA 1
ATOM 816 C C . SER A 1 101 ? -13.140 -7.684 1.654 1.00 76.25 101 SER A C 1
ATOM 818 O O . SER A 1 101 ? -14.315 -7.927 1.913 1.00 76.25 101 SER A O 1
ATOM 820 N N . SER A 1 102 ? -12.183 -8.607 1.759 1.00 74.69 102 SER A N 1
ATOM 821 C CA . SER A 1 102 ? -12.403 -9.928 2.356 1.00 74.69 102 SER A CA 1
ATOM 822 C C . SER A 1 102 ? -12.274 -9.900 3.877 1.00 74.69 102 SER A C 1
ATOM 824 O O . SER A 1 102 ? -13.016 -10.595 4.562 1.00 74.69 102 SER A O 1
ATOM 826 N N . ALA A 1 103 ? -11.364 -9.084 4.415 1.00 70.62 103 ALA A N 1
ATOM 827 C CA . ALA A 1 103 ? -11.131 -9.004 5.852 1.00 70.62 103 ALA A CA 1
ATOM 828 C C . ALA A 1 103 ? -12.193 -8.175 6.591 1.00 70.62 103 ALA A C 1
ATOM 830 O O . ALA A 1 103 ? -12.643 -8.580 7.654 1.00 70.62 103 ALA A O 1
ATOM 831 N N . ILE A 1 104 ? -12.629 -7.040 6.032 1.00 66.25 104 ILE A N 1
ATOM 832 C CA . ILE A 1 104 ? -13.607 -6.135 6.662 1.00 66.25 104 ILE A CA 1
ATOM 833 C C . ILE A 1 104 ? -14.955 -6.818 6.987 1.00 66.25 104 ILE A C 1
ATOM 835 O O . ILE A 1 104 ? -15.422 -6.661 8.115 1.00 66.25 104 ILE A O 1
ATOM 839 N N . PRO A 1 105 ? -15.602 -7.581 6.078 1.00 62.44 105 PRO A N 1
ATOM 840 C CA . PRO A 1 105 ? -16.883 -8.221 6.383 1.00 62.44 105 PRO A CA 1
ATOM 841 C C . PRO A 1 105 ? -16.773 -9.360 7.404 1.00 62.44 105 PRO A C 1
ATOM 843 O O . PRO A 1 105 ? -17.792 -9.744 7.966 1.00 62.44 105 PRO A O 1
ATOM 846 N N . LEU A 1 106 ? -15.570 -9.875 7.684 1.00 53.47 106 LEU A N 1
ATOM 847 C CA . LEU A 1 106 ? -15.365 -10.934 8.677 1.00 53.47 106 LEU A CA 1
ATOM 848 C C . LEU A 1 106 ? -15.532 -10.443 10.129 1.00 53.47 106 LEU A C 1
ATOM 850 O O . LEU A 1 106 ? -15.725 -11.260 11.019 1.00 53.47 106 LEU A O 1
ATOM 854 N N . TYR A 1 107 ? -15.467 -9.125 10.358 1.00 51.41 107 TYR A N 1
ATOM 855 C CA . TYR A 1 107 ? -15.587 -8.493 11.683 1.00 51.41 107 TYR A CA 1
ATOM 856 C C . TYR A 1 107 ? -16.867 -7.659 11.848 1.00 51.41 107 TYR A C 1
ATOM 858 O O . TYR A 1 107 ? -17.047 -7.004 12.871 1.00 51.41 107 TYR A O 1
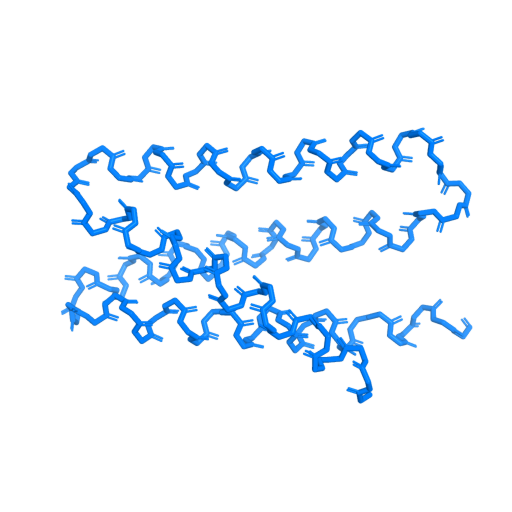ATOM 866 N N . ALA A 1 108 ? -17.736 -7.636 10.832 1.00 53.03 108 ALA A N 1
ATOM 867 C CA . ALA A 1 108 ? -19.032 -6.954 10.874 1.00 53.03 108 ALA A CA 1
ATOM 868 C C . ALA A 1 108 ? -20.171 -7.857 11.396 1.00 53.03 108 ALA A C 1
ATOM 870 O O . ALA A 1 108 ? -21.338 -7.477 11.290 1.00 53.03 108 ALA A O 1
ATOM 871 N N . HIS A 1 109 ? -19.829 -9.036 11.926 1.00 43.38 109 HIS A N 1
ATOM 872 C CA . HIS A 1 109 ? -20.735 -10.009 12.533 1.00 43.38 109 HIS A CA 1
ATOM 873 C C . HIS A 1 109 ? -20.453 -10.168 14.024 1.00 43.38 109 HIS A C 1
ATOM 875 O O . HIS A 1 109 ? -19.257 -10.191 14.391 1.00 43.38 109 HIS A O 1
#

Radius of gyration: 14.46 Å; chains: 1; bounding box: 39×20×37 Å

Foldseek 3Di:
DVQLVVQLVVLLVLLLVLLVLLVVDPCSVVVSVVSLVVVLVVLVVVCVVCVVVCVVSVVLSVLSVVLCVVLVVVLSVVCVVPVPSSVSSSVSSSVSSVSCVVSVVVPVD

Secondary structure (DSSP, 8-state):
-HHHHHHHHHHHHHHHHHHHHHHT-TTHHHHHHHHHHHHHHHHHHHHHHTHHHHHHHHHHHHHHHHHHHHHHHHHHHHHHHH--HHHHHHHHHHHHHHHHHHHGGGG--

Sequence (109 aa):
MPIFLLLLVPCVLFFSIVQMIYELGEKGWYLANLLKFSVIISLSISVYLNFQKLFLLGYAIVIFLAFCLLFGFLSNFLARRYSNFLSTGFANGIVLAWSFSSAIPLYAH

pLDDT: mean 73.25, std 7.64, range [43.38, 82.56]